Protein AF-A0A438WI56-F1 (afdb_monomer_lite)

Radius of gyration: 39.22 Å; chains: 1; bounding box: 89×26×92 Å

Foldseek 3Di:
DEDQDFFDKAKEKEWDKDKDKDKDKDKDKDKDWDKDWDDAFQDPDDDPVVRVVSVVVRVVRGDMDTDDIDIDIDIDMDIDMDIDIDTDMWMKGFRDQDPVRKTWIKTWDWDQDPNDIDIDIDIAIAHRVQQDPVRYHYSVRGD

pLDDT: mean 88.53, std 4.74, range [61.59, 94.56]

Secondary structure (DSSP, 8-state):
----STT-EEEEEEEEEEEEEEEEEEEEEEEEEEEE-PPP----SS-HHHHHHHHHHHHHT---EEEEEEEEEEEEEEEEEEEEEEEEEEEEEEEEE-TTS-EEEEEEEEEEETTEEEEEEEEEEE-TTSS-TTSEEEGGG--

InterPro domains:
  IPR000527 Flagellar L-ring protein [PF02107] (1-143)
  IPR000527 Flagellar L-ring protein [PR01008] (5-17)
  IPR000527 Flagellar L-ring protein [PR01008] (88-103)
  IPR000527 Flagellar L-ring protein [PR01008] (114-130)
  IPR000527 Flagellar L-ring protein [PR01008] (135-143)
  IPR000527 Flagellar L-ring protein [PTHR34933] (1-143)

Structure (mmCIF, N/CA/C/O backbone):
data_AF-A0A438WI56-F1
#
_entry.id   AF-A0A438WI56-F1
#
loop_
_atom_site.group_PDB
_atom_site.id
_atom_site.type_symbol
_atom_site.label_atom_id
_atom_site.label_alt_id
_atom_site.label_comp_id
_atom_site.label_asym_id
_atom_site.label_entity_id
_atom_site.label_seq_id
_atom_site.pdbx_PDB_ins_code
_atom_site.Cartn_x
_atom_site.Cartn_y
_atom_site.Cartn_z
_atom_site.occupancy
_atom_site.B_iso_or_equiv
_atom_site.auth_seq_id
_atom_site.auth_comp_id
_atom_site.auth_asym_id
_atom_site.auth_atom_id
_atom_site.pdbx_PDB_model_num
ATOM 1 N N . ARG A 1 1 ? -25.058 -0.688 25.309 1.00 61.59 1 ARG A N 1
ATOM 2 C CA . ARG A 1 1 ? -23.906 -0.913 26.220 1.00 61.59 1 ARG A CA 1
ATOM 3 C C . ARG A 1 1 ? -22.666 -1.002 25.345 1.00 61.59 1 ARG A C 1
ATOM 5 O O . ARG A 1 1 ? -22.736 -1.742 24.374 1.00 61.59 1 ARG A O 1
ATOM 12 N N . ARG A 1 2 ? -21.613 -0.220 25.622 1.00 76.38 2 ARG A N 1
ATOM 13 C CA . ARG A 1 2 ? -20.392 -0.240 24.800 1.00 76.38 2 ARG A CA 1
ATOM 14 C C . ARG A 1 2 ? -19.525 -1.460 25.133 1.00 76.38 2 ARG A C 1
ATOM 16 O O . ARG A 1 2 ? -19.530 -1.890 26.288 1.00 76.38 2 ARG A O 1
ATOM 23 N N . ALA A 1 3 ? -18.804 -1.970 24.142 1.00 73.56 3 ALA A N 1
ATOM 24 C CA . ALA A 1 3 ? -17.730 -2.944 24.302 1.00 73.56 3 ALA A CA 1
ATOM 25 C C . ALA A 1 3 ? -16.580 -2.316 25.107 1.00 73.56 3 ALA A C 1
ATOM 27 O O . ALA A 1 3 ? -16.036 -1.290 24.705 1.00 73.56 3 ALA A O 1
ATOM 28 N N . MET A 1 4 ? -16.250 -2.884 26.267 1.00 82.31 4 MET A N 1
ATOM 29 C CA . MET A 1 4 ? -15.219 -2.355 27.182 1.00 82.31 4 MET A CA 1
ATOM 30 C C . MET A 1 4 ? -14.409 -3.453 27.881 1.00 82.31 4 MET A C 1
ATOM 32 O O . MET A 1 4 ? -13.516 -3.150 28.673 1.00 82.31 4 MET A O 1
ATOM 36 N N . LYS A 1 5 ? -14.738 -4.729 27.656 1.00 85.75 5 LYS A N 1
ATOM 37 C CA . LYS A 1 5 ? -14.072 -5.867 28.290 1.00 85.75 5 LYS A CA 1
ATOM 38 C C . LYS A 1 5 ? -13.303 -6.690 27.260 1.00 85.75 5 LYS A C 1
ATOM 40 O O . LYS A 1 5 ? -13.703 -6.744 26.097 1.00 85.75 5 LYS A O 1
ATOM 45 N N . PRO A 1 6 ? -12.230 -7.383 27.679 1.00 87.38 6 PRO A N 1
ATOM 46 C CA . PRO A 1 6 ? -11.620 -8.414 26.853 1.00 87.38 6 PRO A CA 1
ATOM 47 C C . PRO A 1 6 ? -12.679 -9.391 26.325 1.00 87.38 6 PRO A C 1
ATOM 49 O O . PRO A 1 6 ? -13.575 -9.795 27.067 1.00 87.38 6 PRO A O 1
ATOM 52 N N . ASN A 1 7 ? -12.546 -9.767 25.055 1.00 89.38 7 ASN A N 1
ATOM 53 C CA . ASN A 1 7 ? -13.468 -10.579 24.256 1.00 89.38 7 ASN A CA 1
ATOM 54 C C . ASN A 1 7 ? -14.766 -9.902 23.789 1.00 89.38 7 ASN A C 1
ATOM 56 O O . ASN A 1 7 ? -15.522 -10.539 23.052 1.00 89.38 7 ASN A O 1
ATOM 60 N N . ASP A 1 8 ? -15.015 -8.633 24.125 1.00 90.56 8 ASP A N 1
ATOM 61 C CA . ASP A 1 8 ? -16.121 -7.900 23.507 1.00 90.56 8 ASP A CA 1
ATOM 62 C C . ASP A 1 8 ? -15.854 -7.686 22.004 1.00 90.56 8 ASP A C 1
ATOM 64 O O . ASP A 1 8 ? -14.717 -7.453 21.574 1.00 90.56 8 ASP A O 1
ATOM 68 N N . LEU A 1 9 ? -16.924 -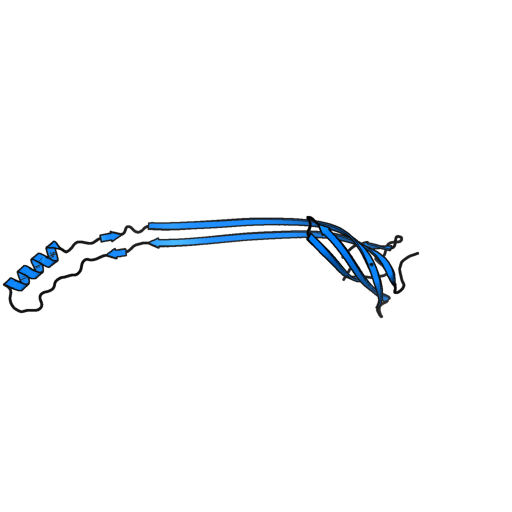7.765 21.207 1.00 90.50 9 LEU A N 1
ATOM 69 C CA . LEU A 1 9 ? -16.906 -7.541 19.761 1.00 90.50 9 LEU A CA 1
ATOM 70 C C . LEU A 1 9 ? -17.101 -6.060 19.430 1.00 90.50 9 LEU A C 1
ATOM 72 O O . LEU A 1 9 ? -17.969 -5.388 19.991 1.00 90.50 9 LEU A O 1
ATOM 76 N N . ILE A 1 10 ? -16.322 -5.585 18.466 1.00 92.44 10 ILE A N 1
ATOM 77 C CA . ILE A 1 10 ? -16.374 -4.235 17.910 1.00 92.44 10 ILE A CA 1
ATOM 78 C C . ILE A 1 10 ? -16.441 -4.355 16.391 1.00 92.44 10 ILE A C 1
ATOM 80 O O . ILE A 1 10 ? -15.780 -5.202 15.791 1.00 92.44 10 ILE A O 1
ATOM 84 N N . THR A 1 11 ? -17.228 -3.498 15.760 1.00 93.69 11 THR A N 1
ATOM 85 C CA . THR A 1 11 ? -17.297 -3.386 14.306 1.00 93.69 11 THR A CA 1
ATOM 86 C C . THR A 1 11 ? -16.355 -2.282 13.843 1.00 93.69 11 THR A C 1
ATOM 88 O O . THR A 1 11 ? -16.486 -1.131 14.249 1.00 93.69 11 THR A O 1
ATOM 91 N N . ILE A 1 12 ? -15.407 -2.620 12.979 1.00 92.81 12 ILE A N 1
ATOM 92 C CA . ILE A 1 12 ? -14.486 -1.665 12.371 1.00 92.81 12 ILE A CA 1
ATOM 93 C C . ILE A 1 12 ? -14.995 -1.324 10.976 1.00 92.81 12 ILE A C 1
ATOM 95 O O . ILE A 1 12 ? -15.217 -2.215 10.152 1.00 92.81 12 ILE A O 1
ATOM 99 N N . ILE A 1 13 ? -15.155 -0.029 10.725 1.00 92.75 13 ILE A N 1
ATOM 100 C CA . ILE A 1 13 ? -15.450 0.528 9.408 1.00 92.75 13 ILE A CA 1
ATOM 101 C C . ILE A 1 13 ? -14.131 1.043 8.840 1.00 92.75 13 ILE A C 1
ATOM 103 O O . ILE A 1 13 ? -13.565 2.018 9.338 1.00 92.75 13 ILE A O 1
ATOM 107 N N . VAL A 1 14 ? -13.622 0.349 7.831 1.00 89.44 14 VAL A N 1
ATOM 108 C CA . VAL A 1 14 ? -12.406 0.703 7.107 1.00 89.44 14 VAL A CA 1
ATOM 109 C C . VAL A 1 14 ? -12.799 1.545 5.907 1.00 89.44 14 VAL A C 1
ATOM 111 O O . VAL A 1 14 ? -13.538 1.072 5.049 1.00 89.44 14 VAL A O 1
ATOM 114 N N . SER A 1 15 ? -12.306 2.779 5.862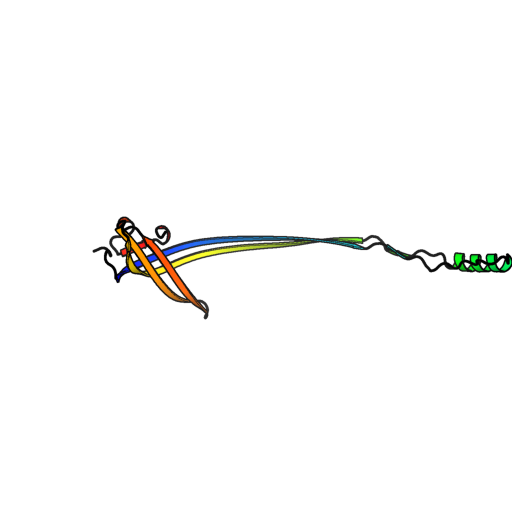 1.00 89.69 15 SER A N 1
ATOM 115 C CA . SER A 1 15 ? -12.437 3.677 4.715 1.00 89.69 15 SER A CA 1
ATOM 116 C C . SER A 1 15 ? -11.053 4.215 4.367 1.00 89.69 15 SER A C 1
ATOM 118 O O . SER A 1 15 ? -10.536 5.088 5.070 1.00 89.69 15 SER A O 1
ATOM 120 N N . GLU A 1 16 ? -10.438 3.680 3.320 1.00 84.69 16 GLU A N 1
ATOM 121 C CA . GLU A 1 16 ? -9.087 4.051 2.907 1.00 84.69 16 GLU A CA 1
ATOM 122 C C . GLU A 1 16 ? -9.068 4.455 1.437 1.00 84.69 16 GLU A C 1
ATOM 124 O O . GLU A 1 16 ? -9.719 3.837 0.599 1.00 84.69 16 GLU A O 1
ATOM 129 N N . LYS A 1 17 ? -8.336 5.529 1.137 1.00 85.62 17 LYS A N 1
ATOM 130 C CA . LYS A 1 17 ? -8.125 6.008 -0.227 1.00 85.62 17 LYS A CA 1
ATOM 131 C C . LYS A 1 17 ? -6.645 5.907 -0.538 1.00 85.62 17 LYS A C 1
ATOM 133 O O . LYS A 1 17 ? -5.849 6.661 0.023 1.00 85.62 17 LYS A O 1
ATOM 138 N N . ALA A 1 18 ? -6.284 4.991 -1.425 1.00 81.44 18 ALA A N 1
ATOM 139 C CA . ALA A 1 18 ? -4.915 4.814 -1.877 1.00 81.44 18 ALA A CA 1
ATOM 140 C C . ALA A 1 18 ? -4.775 5.367 -3.298 1.00 81.44 18 ALA A C 1
ATOM 142 O O . ALA A 1 18 ? -5.510 4.991 -4.208 1.00 81.44 18 ALA A O 1
ATOM 143 N N . SER A 1 19 ? -3.815 6.269 -3.501 1.00 83.50 19 SER A N 1
ATOM 144 C CA . SER A 1 19 ? -3.457 6.753 -4.834 1.00 83.50 19 SER A CA 1
ATOM 145 C C . SER A 1 19 ? -1.964 6.566 -5.065 1.00 83.50 19 SER A C 1
ATOM 147 O O . SER A 1 19 ? -1.138 6.939 -4.234 1.00 83.50 19 SER A O 1
ATOM 149 N N . ALA A 1 20 ? -1.615 5.964 -6.198 1.00 81.50 20 ALA A N 1
ATOM 150 C CA . ALA A 1 20 ? -0.244 5.746 -6.622 1.00 81.50 20 ALA A CA 1
ATOM 151 C C . ALA A 1 20 ? -0.049 6.305 -8.034 1.00 81.50 20 ALA A C 1
ATOM 153 O O . ALA A 1 20 ? -0.781 5.972 -8.970 1.00 81.50 20 ALA A O 1
ATOM 154 N N . ASN A 1 21 ? 0.954 7.169 -8.182 1.00 85.38 21 ASN A N 1
ATOM 155 C CA . ASN A 1 21 ? 1.334 7.765 -9.456 1.00 85.38 21 ASN A CA 1
ATOM 156 C C . ASN A 1 21 ? 2.709 7.224 -9.849 1.00 85.38 21 ASN A C 1
ATOM 158 O O . ASN A 1 21 ? 3.701 7.511 -9.183 1.00 85.38 21 ASN A O 1
ATOM 162 N N . TYR A 1 22 ? 2.768 6.463 -10.939 1.00 83.00 22 TYR A N 1
ATOM 163 C CA . TYR A 1 22 ? 4.012 5.952 -11.500 1.00 83.00 22 TYR A CA 1
ATOM 164 C C . TYR A 1 22 ? 4.276 6.635 -12.838 1.00 83.00 22 TYR A C 1
ATOM 166 O O . TYR A 1 22 ? 3.496 6.519 -13.783 1.00 83.00 22 TYR A O 1
ATOM 174 N N . SER A 1 23 ? 5.390 7.354 -12.932 1.00 88.12 23 SER A N 1
ATOM 175 C CA . SER A 1 23 ? 5.881 7.925 -14.185 1.00 88.12 23 SER A CA 1
ATOM 176 C C . SER A 1 23 ? 7.260 7.366 -14.486 1.00 88.12 23 SER A C 1
ATOM 178 O O . SER A 1 23 ? 8.161 7.463 -13.655 1.00 88.12 23 SER A O 1
ATOM 180 N N . SER A 1 24 ? 7.435 6.808 -15.679 1.00 86.12 24 SER A N 1
ATOM 181 C CA . SER A 1 24 ? 8.738 6.374 -16.172 1.00 86.12 24 SER A CA 1
ATOM 182 C C . SER A 1 24 ? 9.065 7.119 -17.457 1.00 86.12 24 SER A C 1
ATOM 184 O O . SER A 1 24 ? 8.236 7.187 -18.364 1.00 86.12 24 SER A O 1
ATOM 186 N N . SER A 1 25 ? 10.278 7.663 -17.525 1.00 89.00 25 SER A N 1
ATOM 187 C CA . SER A 1 25 ? 10.860 8.228 -18.738 1.00 89.00 25 SER A CA 1
ATOM 188 C C . SER A 1 25 ? 12.158 7.494 -19.028 1.00 89.00 25 SER A C 1
ATOM 190 O O . SER A 1 25 ? 12.991 7.324 -18.136 1.00 89.00 25 SER A O 1
ATOM 192 N N . LYS A 1 26 ? 12.320 7.046 -20.267 1.00 86.75 26 LYS A N 1
ATOM 193 C CA . LYS A 1 26 ? 13.522 6.392 -20.766 1.00 86.75 26 LYS A CA 1
ATOM 194 C C . LYS A 1 26 ? 13.982 7.106 -22.026 1.00 86.75 26 LYS A C 1
ATOM 196 O O . LYS A 1 26 ? 13.287 7.117 -23.041 1.00 86.75 26 LYS A O 1
ATOM 201 N N . ASP A 1 27 ? 15.183 7.659 -21.949 1.00 88.88 27 ASP A N 1
ATOM 202 C CA . ASP A 1 27 ? 15.854 8.275 -23.082 1.00 88.88 27 ASP A CA 1
ATOM 203 C C . ASP A 1 27 ? 16.916 7.313 -23.610 1.00 88.88 27 ASP A C 1
ATOM 205 O O . ASP A 1 27 ? 17.892 7.006 -22.926 1.00 88.88 27 ASP A O 1
ATOM 209 N N . TYR A 1 28 ? 16.735 6.852 -24.845 1.00 85.56 28 TYR A N 1
ATOM 210 C CA . TYR A 1 28 ? 17.716 6.043 -25.553 1.00 85.56 28 TYR A CA 1
ATOM 211 C C . TYR A 1 28 ? 18.336 6.874 -26.670 1.00 85.56 28 TYR A C 1
ATOM 213 O O . TYR A 1 28 ? 17.640 7.410 -27.538 1.00 85.56 28 TYR A O 1
ATOM 221 N N . LYS A 1 29 ? 19.663 6.985 -26.637 1.00 88.31 29 LYS A N 1
ATOM 222 C CA . LYS A 1 29 ? 20.450 7.677 -27.656 1.00 88.31 29 LYS A CA 1
ATOM 223 C C . LYS A 1 29 ? 21.391 6.671 -28.291 1.00 88.31 29 LYS A C 1
ATOM 225 O O . LYS A 1 29 ? 22.222 6.083 -27.602 1.00 88.31 29 LYS A O 1
ATOM 230 N N . SER A 1 30 ? 21.264 6.491 -29.598 1.00 83.75 30 SER A N 1
ATOM 231 C CA . SER A 1 30 ? 22.205 5.696 -30.380 1.00 83.75 30 SER A CA 1
ATOM 232 C C . SER A 1 30 ? 22.805 6.584 -31.457 1.00 83.75 30 SER A C 1
ATOM 234 O O . SER A 1 30 ? 22.088 7.167 -32.270 1.00 83.75 30 SER A O 1
ATOM 236 N N . ALA A 1 31 ? 24.129 6.692 -31.433 1.00 84.81 31 ALA A N 1
ATOM 237 C CA . ALA A 1 31 ? 24.910 7.329 -32.476 1.00 84.81 31 ALA A CA 1
ATOM 238 C C . ALA A 1 31 ? 25.626 6.224 -33.249 1.00 84.81 31 ALA A C 1
ATOM 240 O O . ALA A 1 31 ? 26.316 5.395 -32.653 1.00 84.81 31 ALA A O 1
ATOM 241 N N . SER A 1 32 ? 25.445 6.188 -34.568 1.00 82.44 32 SER A N 1
ATOM 242 C CA . SER A 1 32 ? 26.218 5.293 -35.426 1.00 82.44 32 SER A CA 1
ATOM 243 C C . SER A 1 32 ? 26.922 6.114 -36.496 1.00 82.44 32 SER A C 1
ATOM 245 O O . SER A 1 32 ? 26.266 6.778 -37.297 1.00 82.44 32 SER A O 1
ATOM 247 N N . GLY A 1 33 ? 28.249 6.051 -36.494 1.00 84.44 33 GLY A N 1
ATOM 248 C CA . GLY A 1 33 ? 29.132 6.713 -37.444 1.00 84.44 33 GLY A CA 1
ATOM 249 C C . GLY A 1 33 ? 30.507 6.053 -37.402 1.00 84.44 33 GLY A C 1
ATOM 250 O O . GLY A 1 33 ? 30.856 5.406 -36.414 1.00 84.44 33 GLY A O 1
ATOM 251 N N . GLY A 1 34 ? 31.256 6.161 -38.494 1.00 85.19 34 GLY A N 1
ATOM 252 C CA . GLY A 1 34 ? 32.597 5.597 -38.578 1.00 85.19 34 GLY A CA 1
ATOM 253 C C . GLY A 1 34 ? 33.146 5.618 -39.995 1.00 85.19 34 GLY A C 1
ATOM 254 O O . GLY A 1 34 ? 32.396 5.597 -40.975 1.00 85.19 34 GLY A O 1
ATOM 255 N N . ASN A 1 35 ? 34.468 5.643 -40.082 1.00 86.81 35 ASN A N 1
ATOM 256 C CA . ASN A 1 35 ? 35.200 5.521 -41.330 1.00 86.81 35 ASN A CA 1
ATOM 257 C C . ASN A 1 35 ? 35.781 4.112 -41.409 1.00 86.81 35 ASN A C 1
ATOM 259 O O . ASN A 1 35 ? 36.373 3.623 -40.448 1.00 86.81 35 ASN A O 1
ATOM 263 N N . SER A 1 36 ? 35.603 3.466 -42.556 1.00 86.62 36 SER A N 1
ATOM 264 C CA . SER A 1 36 ? 36.308 2.235 -42.892 1.00 86.62 36 SER A CA 1
ATOM 265 C C . SER A 1 36 ? 37.285 2.549 -44.014 1.00 86.62 36 SER A C 1
ATOM 267 O O . SER A 1 36 ? 36.888 3.036 -45.076 1.00 86.62 36 SER A O 1
ATOM 269 N N . THR A 1 37 ? 38.563 2.306 -43.740 1.00 86.44 37 THR A N 1
ATOM 270 C CA . THR A 1 37 ? 39.653 2.497 -44.692 1.00 86.44 37 THR A CA 1
ATOM 271 C C . THR A 1 37 ? 40.137 1.130 -45.186 1.00 86.44 37 THR A C 1
ATOM 273 O O . THR A 1 37 ? 40.277 0.214 -44.368 1.00 86.44 37 THR A O 1
ATOM 276 N N . PRO A 1 38 ? 40.409 0.964 -46.486 1.00 85.62 38 PRO A N 1
ATOM 277 C CA . PRO A 1 38 ? 40.977 -0.256 -47.032 1.00 85.62 38 PRO A CA 1
ATOM 278 C C . PRO A 1 38 ? 42.392 -0.495 -46.484 1.00 85.62 38 PRO A C 1
ATOM 280 O O . PRO A 1 38 ? 43.060 0.444 -46.034 1.00 85.62 38 PRO A O 1
ATOM 283 N N . PRO A 1 39 ? 42.865 -1.753 -46.498 1.00 87.38 39 PRO A N 1
ATOM 284 C CA . PRO A 1 39 ? 44.248 -2.061 -46.162 1.00 87.38 39 PRO A CA 1
ATOM 285 C C . PRO A 1 39 ? 45.193 -1.377 -47.156 1.00 87.38 39 PRO A C 1
ATOM 287 O O . PRO A 1 39 ? 44.934 -1.366 -48.358 1.00 87.38 39 PRO A O 1
ATOM 290 N N . ARG A 1 40 ? 46.297 -0.826 -46.645 1.00 89.75 40 ARG A N 1
ATOM 291 C CA . ARG A 1 40 ? 47.316 -0.151 -47.457 1.00 89.75 40 ARG A CA 1
ATOM 292 C C . ARG A 1 40 ? 48.454 -1.092 -47.822 1.00 89.75 40 ARG A C 1
ATOM 294 O O . ARG A 1 40 ? 48.844 -1.933 -47.010 1.00 89.75 40 ARG A O 1
ATOM 301 N N . LEU A 1 41 ? 49.004 -0.919 -49.020 1.00 89.62 41 LEU A N 1
ATOM 302 C CA . LEU A 1 41 ? 50.156 -1.670 -49.507 1.00 89.62 41 LEU A CA 1
ATOM 303 C C . LEU A 1 41 ? 51.390 -0.762 -49.530 1.00 89.62 41 LEU A C 1
ATOM 305 O O . LEU A 1 41 ? 51.482 0.164 -50.329 1.00 89.62 41 LEU A O 1
ATOM 309 N N . THR A 1 42 ? 52.374 -1.059 -48.682 1.00 90.88 42 THR A N 1
ATOM 310 C CA . THR A 1 42 ? 53.646 -0.323 -48.636 1.00 90.88 42 THR A CA 1
ATOM 311 C C . THR A 1 42 ? 54.795 -1.248 -49.016 1.00 90.88 42 THR A C 1
ATOM 313 O O . THR A 1 42 ? 54.916 -2.347 -48.477 1.00 90.88 42 THR A O 1
ATOM 316 N N . TYR A 1 43 ? 55.658 -0.804 -49.935 1.00 94.25 43 TYR A N 1
ATOM 317 C CA . TYR A 1 43 ? 56.901 -1.497 -50.272 1.00 94.25 43 TYR A CA 1
ATOM 318 C C . TYR A 1 43 ? 58.081 -0.890 -49.507 1.00 94.25 43 TYR A C 1
ATOM 320 O O . TYR A 1 43 ? 58.411 0.281 -49.683 1.00 94.25 43 TYR A O 1
ATOM 328 N N . ASN A 1 44 ? 58.731 -1.703 -48.673 1.00 94.44 44 ASN A N 1
ATOM 329 C CA . ASN A 1 44 ? 59.828 -1.284 -47.793 1.00 94.44 44 ASN A CA 1
ATOM 330 C C . ASN A 1 44 ? 61.229 -1.603 -48.359 1.00 94.44 44 ASN A C 1
ATOM 332 O O . ASN A 1 44 ? 62.217 -1.484 -47.639 1.00 94.44 44 ASN A O 1
ATOM 336 N N . GLY A 1 45 ? 61.331 -2.048 -49.617 1.00 92.50 45 GLY A N 1
ATOM 337 C CA . GLY A 1 45 ? 62.611 -2.325 -50.282 1.00 92.50 45 GLY A CA 1
ATOM 338 C C . GLY A 1 45 ? 63.186 -1.116 -51.033 1.00 92.50 45 GLY A C 1
ATOM 339 O O . GLY A 1 45 ? 62.547 -0.073 -51.142 1.00 92.50 45 GLY A O 1
ATOM 340 N N . LEU A 1 46 ? 64.401 -1.271 -51.571 1.00 92.81 46 LEU A N 1
ATOM 341 C CA . LEU A 1 46 ? 65.158 -0.194 -52.235 1.00 92.81 46 LEU A CA 1
ATOM 342 C C . LEU A 1 46 ? 64.952 -0.117 -53.762 1.00 92.81 46 LEU A C 1
ATOM 344 O O . LEU A 1 46 ? 65.416 0.827 -54.390 1.00 92.81 46 LEU A O 1
ATOM 348 N N . ASP A 1 47 ? 64.279 -1.100 -54.367 1.00 94.31 47 ASP A N 1
ATOM 349 C CA . ASP A 1 47 ? 64.015 -1.137 -55.812 1.00 94.31 47 ASP A CA 1
ATOM 350 C C . ASP A 1 47 ? 62.939 -0.105 -56.196 1.00 94.31 47 ASP A C 1
ATOM 352 O O . ASP A 1 47 ? 61.760 -0.245 -55.852 1.00 94.31 47 ASP A O 1
ATOM 356 N N . GLU A 1 48 ? 63.348 0.943 -56.915 1.00 92.69 48 GLU A N 1
ATOM 357 C CA . GLU A 1 48 ? 62.477 2.056 -57.304 1.00 92.69 48 GLU A CA 1
ATOM 358 C C . GLU A 1 48 ? 61.312 1.629 -58.200 1.00 92.69 48 GLU A C 1
ATOM 360 O O . GLU A 1 48 ? 60.219 2.183 -58.078 1.00 92.69 48 GLU A O 1
ATOM 365 N N . ARG A 1 49 ? 61.496 0.618 -59.060 1.00 93.12 49 ARG A N 1
ATOM 366 C CA . ARG A 1 49 ? 60.429 0.161 -59.966 1.00 93.12 49 ARG A CA 1
ATOM 367 C C . ARG A 1 49 ? 59.329 -0.543 -59.179 1.00 93.12 49 ARG A C 1
ATOM 369 O O . ARG A 1 49 ? 58.151 -0.264 -59.383 1.00 93.12 49 ARG A O 1
ATOM 376 N N . LYS A 1 50 ? 59.713 -1.385 -58.215 1.00 92.25 50 LYS A N 1
ATOM 377 C CA . LYS A 1 50 ? 58.772 -2.077 -57.316 1.00 92.25 50 LYS A CA 1
ATOM 378 C C . LYS A 1 50 ? 58.072 -1.118 -56.363 1.00 92.25 50 LYS A C 1
ATOM 380 O O . LYS A 1 50 ? 56.902 -1.312 -56.045 1.00 92.25 50 LYS A O 1
ATOM 385 N N . LYS A 1 51 ? 58.766 -0.062 -55.933 1.00 93.69 51 LYS A N 1
ATOM 386 C CA . LYS A 1 51 ? 58.167 1.014 -55.139 1.00 93.69 51 LYS A CA 1
ATOM 387 C C . LYS A 1 51 ? 57.062 1.734 -55.917 1.00 93.69 51 LYS A C 1
ATOM 389 O O . LYS A 1 51 ? 55.980 1.921 -55.371 1.00 93.69 51 LYS A O 1
ATOM 394 N N . GLN A 1 52 ? 57.315 2.091 -57.177 1.00 93.44 52 GLN A N 1
ATOM 395 C CA . GLN A 1 52 ? 56.327 2.748 -58.042 1.00 93.44 52 GLN A CA 1
ATOM 396 C C . GLN A 1 52 ? 55.122 1.843 -58.329 1.00 93.44 52 GLN A C 1
ATOM 398 O O . GLN A 1 52 ? 53.985 2.303 -58.288 1.00 93.44 52 GLN A O 1
ATOM 403 N N . GLU A 1 53 ? 55.353 0.549 -58.557 1.00 92.44 53 GLU A N 1
ATOM 404 C CA . GLU A 1 53 ? 54.279 -0.426 -58.765 1.00 92.44 53 GLU A CA 1
ATOM 405 C C . GLU A 1 53 ? 53.418 -0.614 -57.505 1.00 92.44 53 GLU A C 1
ATOM 407 O O . GLU A 1 53 ? 52.191 -0.586 -57.584 1.00 92.44 53 GLU A O 1
ATOM 412 N N . ALA A 1 54 ? 54.037 -0.719 -56.325 1.00 92.19 54 ALA A N 1
ATOM 413 C CA . ALA A 1 54 ? 53.309 -0.812 -55.061 1.00 92.19 54 ALA A CA 1
ATOM 414 C C . ALA A 1 54 ? 52.475 0.446 -54.771 1.00 92.19 54 ALA A C 1
ATOM 416 O O . ALA A 1 54 ? 51.336 0.326 -54.330 1.00 92.19 54 ALA A O 1
ATOM 417 N N . GLN A 1 55 ? 53.010 1.636 -55.067 1.00 92.94 55 GLN A N 1
ATOM 418 C CA . GLN A 1 55 ? 52.276 2.901 -54.945 1.00 92.94 55 GLN A CA 1
ATOM 419 C C . GLN A 1 55 ? 51.096 2.972 -55.917 1.00 92.94 55 GLN A C 1
ATOM 421 O O . GLN A 1 55 ? 49.992 3.305 -55.505 1.00 92.94 55 GLN A O 1
ATOM 426 N N . TYR A 1 56 ? 51.294 2.579 -57.178 1.00 92.69 56 TYR A N 1
ATOM 427 C CA . TYR A 1 56 ? 50.217 2.526 -58.167 1.00 92.69 56 TYR A CA 1
ATOM 428 C C . TYR A 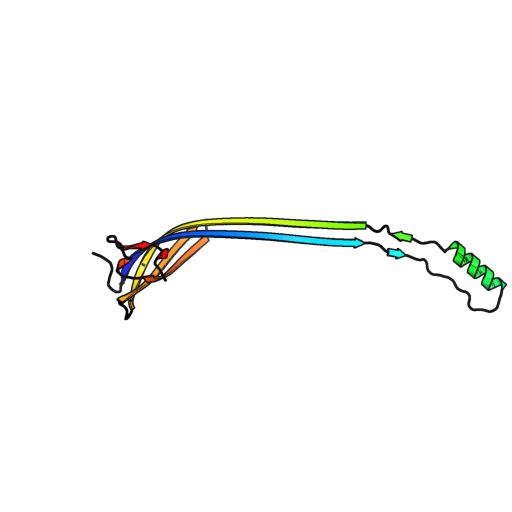1 56 ? 49.061 1.613 -57.719 1.00 92.69 56 TYR A C 1
ATOM 430 O O . TYR A 1 56 ? 47.887 1.939 -57.907 1.00 92.69 56 TYR A O 1
ATOM 438 N N . LEU A 1 57 ? 49.386 0.475 -57.098 1.00 92.06 57 LEU A N 1
ATOM 439 C CA . LEU A 1 57 ? 48.398 -0.450 -56.548 1.00 92.06 57 LEU A CA 1
ATOM 440 C C . LEU A 1 57 ? 47.733 0.077 -55.262 1.00 92.06 57 LEU A C 1
ATOM 442 O O . LEU A 1 57 ? 46.531 -0.128 -55.103 1.00 92.06 57 LEU A O 1
ATOM 446 N N . ASP A 1 58 ? 48.464 0.752 -54.366 1.00 92.38 58 ASP A N 1
ATOM 447 C CA . ASP A 1 58 ? 47.897 1.406 -53.168 1.00 92.38 58 ASP A CA 1
ATOM 448 C C . ASP A 1 58 ? 46.918 2.517 -53.570 1.00 92.38 58 ASP A C 1
ATOM 450 O O . ASP A 1 58 ? 45.771 2.519 -53.129 1.00 92.38 58 ASP A O 1
ATOM 454 N N . ASP A 1 59 ? 47.322 3.392 -54.493 1.00 89.81 59 ASP A N 1
ATOM 455 C CA . ASP A 1 59 ? 46.524 4.531 -54.954 1.00 89.81 59 ASP A CA 1
ATOM 456 C C . ASP A 1 59 ? 45.234 4.088 -55.651 1.00 89.81 59 ASP A C 1
ATOM 458 O O . ASP A 1 59 ? 44.167 4.659 -55.421 1.00 89.81 59 ASP A O 1
ATOM 462 N N . LYS A 1 60 ? 45.291 3.016 -56.453 1.00 88.88 60 LYS A N 1
ATOM 463 C CA . LYS A 1 60 ? 44.099 2.444 -57.097 1.00 88.88 60 LYS A CA 1
ATOM 464 C C . LYS A 1 60 ? 43.103 1.863 -56.085 1.00 88.88 60 LYS A C 1
ATOM 466 O O . LYS A 1 60 ? 41.909 1.796 -56.375 1.00 88.88 60 LYS A O 1
ATOM 471 N N . ASN A 1 61 ? 43.585 1.459 -54.911 1.00 86.56 61 ASN A N 1
ATOM 472 C CA . ASN A 1 61 ? 42.780 0.909 -53.824 1.00 86.56 61 ASN A CA 1
ATOM 473 C C . ASN A 1 61 ? 42.480 1.935 -52.716 1.00 86.56 61 ASN A C 1
ATOM 475 O O . ASN A 1 61 ? 41.813 1.585 -51.746 1.00 86.56 61 ASN A O 1
ATOM 479 N N . ASN A 1 62 ? 42.918 3.191 -52.848 1.00 86.56 62 ASN A N 1
ATOM 480 C CA . ASN A 1 62 ? 42.749 4.242 -51.845 1.00 86.56 62 ASN A CA 1
ATOM 481 C C . ASN A 1 62 ? 41.352 4.884 -51.919 1.00 86.56 62 ASN A C 1
ATOM 483 O O . ASN A 1 62 ? 41.177 6.044 -52.295 1.00 86.56 62 ASN A O 1
ATOM 487 N N . TYR A 1 63 ? 40.332 4.104 -51.575 1.00 86.88 63 TYR A N 1
ATOM 488 C CA . TYR A 1 63 ? 38.965 4.586 -51.385 1.00 86.88 63 TYR A CA 1
ATOM 489 C C . TYR A 1 63 ? 38.646 4.711 -49.893 1.00 86.88 63 TYR A C 1
ATOM 491 O O . TYR A 1 63 ? 39.267 4.067 -49.063 1.00 86.88 63 TYR A O 1
ATOM 499 N N . ASN A 1 64 ? 37.654 5.519 -49.521 1.00 89.06 64 ASN A N 1
ATOM 500 C CA . ASN A 1 64 ? 37.184 5.612 -48.138 1.00 89.06 64 ASN A CA 1
ATOM 501 C C . ASN A 1 64 ? 35.678 5.382 -48.094 1.00 89.06 64 ASN A C 1
ATOM 503 O O . ASN A 1 64 ? 34.926 6.066 -48.789 1.00 89.06 64 ASN A O 1
ATOM 507 N N . PHE A 1 65 ? 35.232 4.452 -47.249 1.00 87.00 65 PHE A N 1
ATOM 508 C CA . PHE A 1 65 ? 33.813 4.295 -46.961 1.00 87.00 65 PHE A CA 1
ATOM 509 C C . PHE A 1 65 ? 33.468 5.090 -45.710 1.00 87.00 65 PHE A C 1
ATOM 511 O O . PHE A 1 65 ? 33.873 4.756 -44.593 1.00 87.00 65 PHE A O 1
ATOM 518 N N . THR A 1 66 ? 32.693 6.150 -45.903 1.00 87.75 66 THR A N 1
ATOM 519 C CA . THR A 1 66 ? 32.180 6.965 -44.805 1.00 87.75 66 THR A CA 1
ATOM 520 C C . THR A 1 66 ? 30.756 6.527 -44.505 1.00 87.75 66 THR A C 1
ATOM 522 O O . THR A 1 66 ? 29.852 6.731 -45.317 1.00 87.75 66 THR A O 1
ATOM 525 N N . LYS A 1 67 ? 30.530 5.930 -43.331 1.00 84.50 67 LYS A N 1
ATOM 526 C CA . LYS A 1 67 ? 29.167 5.706 -42.852 1.00 84.50 67 LYS A CA 1
ATOM 527 C C . LYS A 1 67 ? 28.617 7.044 -42.368 1.00 84.50 67 LYS A C 1
ATOM 529 O O . LYS A 1 67 ? 29.161 7.623 -41.429 1.00 84.50 67 LYS A O 1
ATOM 534 N N . SER A 1 68 ? 27.544 7.517 -43.002 1.00 82.25 68 SER A N 1
ATOM 535 C CA . SER A 1 68 ? 26.856 8.738 -42.574 1.00 82.25 68 SER A CA 1
ATOM 536 C C . SER A 1 68 ? 26.489 8.655 -41.092 1.00 82.25 68 SER A C 1
ATOM 538 O O . SER A 1 68 ? 25.988 7.626 -40.626 1.00 82.25 68 SER A O 1
ATOM 540 N N . SER A 1 69 ? 26.765 9.734 -40.359 1.00 84.25 69 SER A N 1
ATOM 541 C CA . SER A 1 69 ? 26.449 9.821 -38.939 1.00 84.25 69 SER A CA 1
ATOM 542 C C . SER A 1 69 ? 24.947 9.999 -38.771 1.00 84.25 69 SER A C 1
ATOM 544 O O . SER A 1 69 ? 24.396 11.053 -39.086 1.00 84.25 69 SER A O 1
ATOM 546 N N . ASN A 1 70 ? 24.289 8.955 -38.275 1.00 82.44 70 ASN A N 1
ATOM 547 C CA . ASN A 1 70 ? 22.868 8.984 -37.964 1.00 82.44 70 ASN A CA 1
ATOM 548 C C . ASN A 1 70 ? 22.701 8.946 -36.447 1.00 82.44 70 ASN A C 1
ATOM 550 O O . ASN A 1 70 ? 23.118 7.988 -35.788 1.00 82.44 70 ASN A O 1
ATOM 554 N N . ASN A 1 71 ? 22.078 9.994 -35.913 1.00 84.94 71 ASN A N 1
ATOM 555 C CA . ASN A 1 71 ? 21.694 10.075 -34.512 1.00 84.94 71 ASN A CA 1
ATOM 556 C C . ASN A 1 71 ? 20.215 9.727 -34.394 1.00 84.94 71 ASN A C 1
ATOM 558 O O . ASN A 1 71 ? 19.356 10.475 -34.860 1.00 84.94 71 ASN A O 1
ATOM 562 N N . THR A 1 72 ? 19.917 8.598 -33.759 1.00 83.19 72 THR A N 1
ATOM 563 C CA . THR A 1 72 ? 18.543 8.216 -33.434 1.00 83.19 72 THR A CA 1
ATOM 564 C C . THR A 1 72 ? 18.301 8.470 -31.957 1.00 83.19 72 THR A C 1
ATOM 566 O O . THR A 1 72 ? 18.953 7.871 -31.097 1.00 83.19 72 THR A O 1
ATOM 569 N N . ASN A 1 73 ? 17.348 9.355 -31.675 1.00 83.94 73 ASN A N 1
ATOM 570 C CA . ASN A 1 73 ? 16.901 9.657 -30.325 1.00 83.94 73 ASN A CA 1
ATOM 571 C C . ASN A 1 73 ? 15.503 9.071 -30.143 1.00 83.94 73 ASN A C 1
ATOM 573 O O . ASN A 1 73 ? 14.571 9.478 -30.834 1.00 83.94 73 ASN A O 1
ATOM 577 N N . PHE A 1 74 ? 15.359 8.138 -29.208 1.00 83.69 74 PHE A N 1
ATOM 578 C CA . PHE A 1 74 ? 14.068 7.580 -28.830 1.00 83.69 74 PHE A CA 1
ATOM 579 C C . PHE A 1 74 ? 13.751 7.980 -27.392 1.00 83.69 74 PHE A C 1
ATOM 581 O O . PHE A 1 74 ? 14.499 7.663 -26.466 1.00 83.69 74 PHE A O 1
ATOM 588 N N . LYS A 1 75 ? 12.636 8.691 -27.223 1.00 85.12 75 LYS A N 1
ATOM 589 C CA . LYS A 1 75 ? 12.077 9.028 -25.915 1.00 85.12 75 LYS A CA 1
ATOM 590 C C . LYS A 1 75 ? 10.845 8.169 -25.700 1.00 85.12 75 LYS A C 1
ATOM 592 O O . LYS A 1 75 ? 9.812 8.398 -26.325 1.00 85.12 75 LYS A O 1
ATOM 597 N N . GLY A 1 76 ? 10.985 7.157 -24.857 1.00 82.19 76 GLY A N 1
ATOM 598 C CA . GLY A 1 76 ? 9.899 6.267 -24.476 1.00 82.19 76 GLY A CA 1
ATOM 599 C C . GLY A 1 76 ? 9.516 6.535 -23.034 1.00 82.19 76 GLY A C 1
ATOM 600 O O . GLY A 1 76 ? 10.372 6.550 -22.155 1.00 82.19 76 GLY A O 1
ATOM 601 N N . GLY A 1 77 ? 8.236 6.731 -22.764 1.00 86.56 77 GLY A N 1
ATOM 602 C CA . GLY A 1 77 ? 7.753 6.923 -21.406 1.00 86.56 77 GLY A CA 1
ATOM 603 C C . GLY A 1 77 ? 6.343 6.394 -21.239 1.00 86.56 77 GLY A C 1
ATOM 604 O O . GLY A 1 77 ? 5.624 6.183 -22.214 1.00 86.56 77 GLY A O 1
ATOM 605 N N . GLY A 1 78 ? 5.965 6.168 -19.987 1.00 84.19 78 GLY A N 1
ATOM 606 C CA . GLY A 1 78 ? 4.633 5.723 -19.609 1.00 84.19 78 GLY A CA 1
ATOM 607 C C . GLY A 1 78 ? 4.234 6.349 -18.283 1.00 84.19 78 GLY A C 1
ATOM 608 O O . GLY A 1 78 ? 5.042 6.423 -17.354 1.00 84.19 78 GLY A O 1
ATOM 609 N N . SER A 1 79 ? 2.987 6.805 -18.206 1.00 85.38 79 SER A N 1
ATOM 610 C CA . SER A 1 79 ? 2.364 7.210 -16.951 1.00 85.38 79 SER A CA 1
ATOM 611 C C . SER A 1 79 ? 1.270 6.211 -16.608 1.00 85.38 79 SER A C 1
ATOM 613 O O . SER A 1 79 ? 0.450 5.867 -17.456 1.00 85.38 79 SER A O 1
ATOM 615 N N . GLN A 1 80 ? 1.289 5.734 -15.370 1.00 85.06 80 GLN A N 1
ATOM 616 C CA . GLN A 1 80 ? 0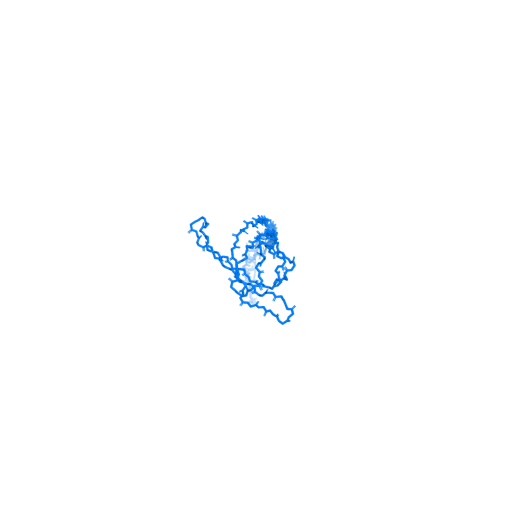.268 4.880 -14.789 1.00 85.06 80 GLN A CA 1
ATOM 617 C C . GLN A 1 80 ? -0.240 5.559 -13.520 1.00 85.06 80 GLN A C 1
ATOM 619 O O . GLN A 1 80 ? 0.546 5.931 -12.645 1.00 85.06 80 GLN A O 1
ATOM 624 N N . LYS A 1 81 ? -1.557 5.738 -13.429 1.00 85.75 81 LYS A N 1
ATOM 625 C CA . LYS A 1 81 ? -2.231 6.228 -12.225 1.00 85.75 81 LYS A CA 1
ATOM 626 C C . LYS A 1 81 ? -3.128 5.119 -11.705 1.00 85.75 81 LYS A C 1
ATOM 628 O O . LYS A 1 81 ? -4.000 4.656 -12.434 1.00 85.75 81 LYS A O 1
ATOM 633 N N . LYS A 1 82 ? -2.913 4.709 -10.458 1.00 82.00 82 LYS A N 1
ATOM 634 C CA . LYS A 1 82 ? -3.754 3.740 -9.754 1.00 82.00 82 LYS A CA 1
ATOM 635 C C . LYS A 1 82 ? -4.442 4.467 -8.606 1.00 82.00 82 LYS A C 1
ATOM 637 O O . LYS A 1 82 ? -3.761 5.057 -7.771 1.00 82.00 82 LYS A O 1
ATOM 642 N N . SER A 1 83 ? -5.769 4.466 -8.598 1.00 86.00 83 SER A N 1
ATOM 643 C CA . SER A 1 83 ? -6.579 5.003 -7.504 1.00 86.00 83 SER A CA 1
ATOM 644 C C . SER A 1 83 ? -7.501 3.892 -7.031 1.00 86.00 83 SER A C 1
ATOM 646 O O . SER A 1 83 ? -8.220 3.320 -7.847 1.00 86.00 83 SER A O 1
ATOM 648 N N . GLU A 1 84 ? -7.451 3.579 -5.744 1.00 80.19 84 GLU A N 1
ATOM 649 C CA . GLU A 1 84 ? -8.259 2.544 -5.105 1.00 80.19 84 GLU A CA 1
ATOM 650 C C . GLU A 1 84 ? -8.969 3.153 -3.898 1.00 80.19 84 GLU A C 1
ATOM 652 O O . GLU A 1 84 ? -8.329 3.692 -2.992 1.00 80.19 84 GLU A O 1
ATOM 657 N N . ASP A 1 85 ? -10.296 3.063 -3.908 1.00 84.88 85 ASP A N 1
ATOM 658 C CA . ASP A 1 85 ? -11.142 3.375 -2.763 1.00 84.88 85 ASP A CA 1
ATOM 659 C C . ASP A 1 85 ? -11.538 2.048 -2.105 1.00 84.88 85 ASP A C 1
ATOM 661 O O . ASP A 1 85 ? -12.147 1.181 -2.734 1.00 84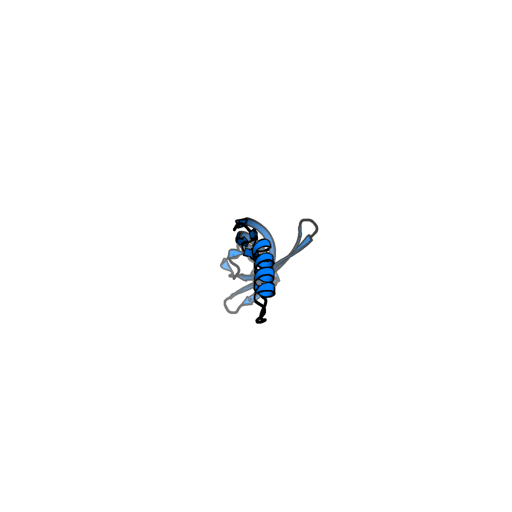.88 85 ASP A O 1
ATOM 665 N N . LEU A 1 86 ? -11.159 1.877 -0.841 1.00 83.94 86 LEU A N 1
ATOM 666 C CA . LEU A 1 86 ? -11.394 0.669 -0.062 1.00 83.94 86 LEU A CA 1
ATOM 667 C C . LEU A 1 86 ? -12.403 0.968 1.047 1.00 83.94 86 LEU A C 1
ATOM 669 O O . LEU A 1 86 ? -12.081 1.669 2.009 1.00 83.94 86 LEU A O 1
ATOM 673 N N . GLU A 1 87 ? -13.606 0.404 0.935 1.00 87.94 87 GLU A N 1
ATOM 674 C CA . GLU A 1 87 ? -14.639 0.486 1.971 1.00 87.94 87 GLU A CA 1
ATOM 675 C C . GLU A 1 87 ? -15.026 -0.915 2.453 1.00 87.94 87 GLU A C 1
ATOM 677 O O . GLU A 1 87 ? -15.622 -1.712 1.728 1.00 87.94 87 GLU A O 1
ATOM 682 N N . ILE A 1 88 ? -14.635 -1.252 3.684 1.00 87.88 88 ILE A N 1
ATOM 683 C CA . ILE A 1 88 ? -14.820 -2.593 4.246 1.00 87.88 88 ILE A CA 1
ATOM 684 C C . ILE A 1 88 ? -15.326 -2.498 5.678 1.00 87.88 88 ILE A C 1
ATOM 686 O O . ILE A 1 88 ? -14.778 -1.785 6.510 1.00 87.88 88 ILE A O 1
ATOM 690 N N . VAL A 1 89 ? -16.319 -3.325 6.000 1.00 90.75 89 VAL A N 1
ATOM 691 C CA . VAL A 1 89 ? -16.768 -3.547 7.378 1.00 90.75 89 VAL A CA 1
ATOM 692 C C . VAL A 1 89 ? -16.304 -4.922 7.854 1.00 90.75 89 VAL A C 1
ATOM 694 O O . VAL A 1 89 ? -16.577 -5.941 7.201 1.00 90.75 89 VAL A O 1
ATOM 697 N N . LEU A 1 90 ? -15.607 -4.964 8.991 1.00 92.31 90 LEU A N 1
ATOM 698 C CA . LEU A 1 90 ? -15.141 -6.202 9.622 1.00 92.31 90 LEU A CA 1
ATOM 699 C C . LEU A 1 90 ? -15.308 -6.170 11.140 1.00 92.31 90 LEU A C 1
ATOM 701 O O . L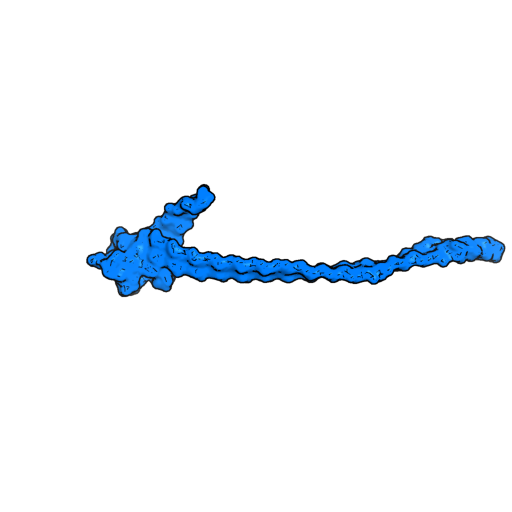EU A 1 90 ? -15.291 -5.114 11.763 1.00 92.31 90 LEU A O 1
ATOM 705 N N . SER A 1 91 ? -15.463 -7.344 11.744 1.00 92.50 91 SER A N 1
ATOM 706 C CA . SER A 1 91 ? -15.562 -7.484 13.195 1.00 92.50 91 SER A CA 1
ATOM 707 C C . SER A 1 91 ? -14.188 -7.743 13.808 1.00 92.50 91 SER A C 1
ATOM 709 O O . SER A 1 91 ? -13.410 -8.551 13.303 1.00 92.50 91 SER A O 1
ATOM 711 N N . ALA A 1 92 ? -13.911 -7.085 14.926 1.00 93.75 92 ALA A N 1
ATOM 712 C CA . ALA A 1 92 ? -12.718 -7.262 15.737 1.00 93.75 92 ALA A CA 1
ATOM 713 C C . ALA A 1 92 ? -13.095 -7.548 17.191 1.00 93.75 92 ALA A C 1
ATOM 715 O O . ALA A 1 92 ? -14.220 -7.294 17.624 1.00 93.75 92 ALA A O 1
ATOM 716 N N . ARG A 1 93 ? -12.147 -8.087 17.952 1.00 94.31 93 ARG A N 1
ATOM 717 C CA . ARG A 1 93 ? -12.293 -8.354 19.384 1.00 94.31 93 ARG A CA 1
ATOM 718 C C . ARG A 1 93 ? -11.276 -7.557 20.178 1.00 94.31 93 ARG A C 1
ATOM 720 O O . ARG A 1 93 ? -10.137 -7.398 19.738 1.00 94.31 93 ARG A O 1
ATOM 727 N N . ILE A 1 94 ? -11.673 -7.116 21.371 1.00 93.69 94 ILE A N 1
ATOM 728 C CA . ILE A 1 94 ? -10.729 -6.594 22.361 1.00 93.69 94 ILE A CA 1
ATOM 729 C C . ILE A 1 94 ? -9.920 -7.766 22.910 1.00 93.69 94 ILE A C 1
ATOM 731 O O . ILE A 1 94 ? -10.465 -8.654 23.559 1.00 93.69 94 ILE A O 1
ATOM 735 N N . ILE A 1 95 ? -8.616 -7.765 22.669 1.00 94.25 95 ILE A N 1
ATOM 736 C CA . ILE A 1 95 ? -7.715 -8.815 23.152 1.00 94.25 95 ILE A CA 1
ATOM 737 C C . ILE A 1 95 ? -7.275 -8.519 24.584 1.00 94.25 95 ILE A C 1
ATOM 739 O O . ILE A 1 95 ? -7.249 -9.411 25.427 1.00 94.25 95 ILE A O 1
ATOM 743 N N . LYS A 1 96 ? -6.939 -7.258 24.872 1.00 92.00 96 LYS A N 1
ATOM 744 C CA . LYS A 1 96 ? -6.525 -6.822 26.209 1.00 92.00 96 LYS A CA 1
ATOM 745 C C . LYS A 1 96 ? -6.772 -5.337 26.428 1.00 92.00 96 LYS A C 1
ATOM 747 O O . LYS A 1 96 ? -6.822 -4.555 25.478 1.00 92.00 96 LYS A O 1
ATOM 752 N N . VAL A 1 97 ? -6.875 -4.971 27.700 1.00 93.06 97 VAL A N 1
ATOM 753 C CA . VAL A 1 97 ? -6.854 -3.583 28.166 1.00 93.06 97 VAL A CA 1
ATOM 754 C C . VAL A 1 97 ? -5.414 -3.248 28.552 1.00 93.06 97 VAL A C 1
ATOM 756 O O . VAL A 1 97 ? -4.763 -4.027 29.245 1.00 93.06 97 VAL A O 1
ATOM 759 N N . LEU A 1 98 ? -4.900 -2.138 28.039 1.00 92.69 98 LEU A N 1
ATOM 760 C CA . LEU A 1 98 ? -3.570 -1.617 28.336 1.00 92.69 98 LEU A CA 1
ATOM 761 C C . LEU A 1 98 ? -3.591 -0.826 29.651 1.00 92.69 98 LEU A C 1
ATOM 763 O O . LEU A 1 98 ? -4.646 -0.396 30.110 1.00 92.69 98 LEU A O 1
ATOM 767 N N . GLU A 1 99 ? -2.417 -0.592 30.235 1.00 92.00 99 GLU A N 1
ATOM 768 C CA . GLU A 1 99 ? -2.267 0.105 31.525 1.00 92.00 99 GLU A CA 1
ATOM 769 C C . GLU A 1 99 ? -2.846 1.528 31.519 1.00 92.00 99 GLU A C 1
ATOM 771 O O . GLU A 1 99 ? -3.360 2.004 32.525 1.00 92.00 99 GLU A O 1
ATOM 776 N N . ASN A 1 100 ? -2.833 2.189 30.360 1.00 91.12 100 ASN A N 1
ATOM 777 C CA . ASN A 1 100 ? -3.429 3.510 30.157 1.00 91.12 100 ASN A CA 1
ATOM 778 C C . ASN A 1 100 ? -4.957 3.484 29.938 1.00 91.12 100 ASN A C 1
ATOM 780 O O . ASN A 1 100 ? -5.548 4.526 29.665 1.00 91.12 100 ASN A O 1
ATOM 784 N N . GLY A 1 101 ? -5.598 2.313 30.012 1.00 89.94 101 GLY A N 1
ATOM 785 C CA . GLY A 1 101 ? -7.036 2.139 29.796 1.00 89.94 101 GLY A CA 1
ATOM 786 C C . GLY A 1 101 ? -7.464 2.038 28.328 1.00 89.94 101 GLY A C 1
ATOM 787 O O . GLY A 1 101 ? -8.657 1.891 28.060 1.00 89.94 101 GLY A O 1
ATOM 788 N N . ASN A 1 102 ? -6.524 2.079 27.378 1.00 93.81 102 ASN A N 1
ATOM 789 C CA . ASN A 1 102 ? -6.812 1.823 25.967 1.00 93.81 102 ASN A CA 1
ATOM 790 C C . ASN A 1 102 ? -6.980 0.324 25.703 1.00 93.81 102 ASN A C 1
ATOM 792 O O . ASN A 1 102 ? -6.537 -0.523 26.478 1.00 93.81 102 ASN A O 1
ATOM 796 N N . TYR A 1 103 ? -7.589 -0.019 24.576 1.00 94.31 103 TYR A N 1
ATOM 797 C CA . TYR A 1 103 ? -7.842 -1.403 24.198 1.00 94.31 103 TYR A CA 1
ATOM 798 C C . TYR A 1 103 ? -6.980 -1.791 23.011 1.00 94.31 103 TYR A C 1
ATOM 800 O O . TYR A 1 103 ? -6.937 -1.080 22.012 1.00 94.31 103 TYR A O 1
ATOM 808 N N . PHE A 1 104 ? -6.317 -2.940 23.102 1.00 94.31 104 PHE A N 1
ATOM 809 C CA . PHE A 1 104 ? -5.706 -3.563 21.936 1.00 94.31 104 PHE A CA 1
ATOM 810 C C . PHE A 1 104 ? -6.740 -4.467 21.272 1.00 94.31 104 PHE A C 1
ATOM 812 O O . PHE A 1 104 ? -7.281 -5.371 21.921 1.00 94.31 104 PHE A O 1
ATOM 819 N N . ILE A 1 105 ? -7.012 -4.221 19.994 1.00 94.56 105 ILE A N 1
ATOM 820 C CA . ILE A 1 105 ? -8.007 -4.963 19.224 1.00 94.56 105 ILE A CA 1
ATOM 821 C C . ILE A 1 105 ? -7.361 -5.735 18.083 1.00 94.56 105 ILE A C 1
ATOM 823 O O . ILE A 1 105 ? -6.337 -5.332 17.531 1.00 94.56 105 ILE A O 1
ATOM 827 N N . TYR A 1 106 ? -7.997 -6.840 17.717 1.00 94.56 106 TYR A N 1
ATOM 828 C CA . TYR A 1 106 ? -7.613 -7.645 16.569 1.00 94.56 106 TYR A CA 1
ATOM 829 C C . TYR A 1 106 ? -8.855 -8.187 15.867 1.00 94.56 106 TYR A C 1
ATOM 831 O O . TYR A 1 106 ? -9.773 -8.695 16.516 1.00 94.56 106 TYR A O 1
ATOM 839 N N . GLY A 1 107 ? -8.879 -8.098 14.544 1.00 92.94 107 GLY A N 1
ATOM 840 C CA . GLY A 1 107 ? -9.914 -8.675 13.699 1.00 92.94 107 GLY A CA 1
ATOM 841 C C . GLY A 1 107 ? -9.338 -9.141 12.372 1.00 92.94 107 GLY A C 1
ATOM 842 O O . GLY A 1 107 ? -8.381 -8.566 11.853 1.00 92.94 107 GLY A O 1
ATOM 843 N N . ASN A 1 108 ? -9.930 -10.186 11.810 1.00 92.56 108 ASN A N 1
ATOM 844 C CA . ASN A 1 108 ? -9.614 -10.658 10.474 1.00 92.56 108 ASN A CA 1
ATOM 845 C C . ASN A 1 108 ? -10.898 -10.974 9.707 1.00 92.56 108 ASN A C 1
ATOM 847 O O . ASN A 1 108 ? -11.886 -11.431 10.280 1.00 92.56 108 ASN A O 1
ATOM 851 N N . LYS A 1 109 ? -10.873 -10.732 8.399 1.00 90.56 109 LYS A N 1
ATOM 852 C CA . LYS A 1 109 ? -11.960 -11.070 7.484 1.00 90.56 109 LYS A CA 1
ATOM 853 C C . LYS A 1 109 ? -11.371 -11.709 6.243 1.00 90.56 109 LYS A C 1
ATOM 855 O O . LYS A 1 109 ? -10.463 -11.160 5.629 1.00 90.56 109 LYS A O 1
ATOM 860 N N . GLU A 1 110 ? -11.898 -12.866 5.886 1.00 90.38 110 GLU A N 1
ATOM 861 C CA . GLU A 1 110 ? -11.575 -13.530 4.631 1.00 90.38 110 GLU A CA 1
ATOM 862 C C . GLU A 1 110 ? -12.703 -13.243 3.643 1.00 90.38 110 GLU A C 1
ATOM 864 O O . GLU A 1 110 ? -13.878 -13.422 3.967 1.00 90.38 110 GLU A O 1
ATOM 869 N N . VAL A 1 111 ? -12.351 -12.748 2.462 1.00 87.69 111 VAL A N 1
ATOM 870 C CA . VAL A 1 111 ? -13.285 -12.432 1.377 1.00 87.69 111 VAL A CA 1
ATOM 871 C C . VAL A 1 111 ? -12.726 -12.964 0.070 1.00 87.69 111 VAL A C 1
ATOM 873 O O . VAL A 1 111 ? -11.518 -12.989 -0.139 1.00 87.69 111 VAL A O 1
ATOM 876 N N . LEU A 1 112 ? -13.619 -13.427 -0.795 1.00 87.69 112 LEU A N 1
ATOM 877 C CA . LEU A 1 112 ? -13.280 -13.945 -2.111 1.00 87.69 112 LEU A CA 1
ATOM 878 C C . LEU A 1 112 ? -13.618 -12.849 -3.123 1.00 87.69 112 LEU A C 1
ATOM 880 O O . LEU A 1 112 ? -14.784 -12.477 -3.248 1.00 87.69 112 LEU A O 1
ATOM 884 N N . VAL A 1 113 ? -12.600 -12.293 -3.773 1.00 82.56 113 VAL A N 1
ATOM 885 C CA . VAL A 1 113 ? -12.722 -11.190 -4.736 1.00 82.56 113 VAL A CA 1
ATOM 886 C C . VAL A 1 113 ? -12.148 -11.692 -6.053 1.00 82.56 113 VAL A C 1
ATOM 888 O O . VAL A 1 113 ? -11.007 -12.137 -6.086 1.00 82.56 113 VAL A O 1
ATOM 891 N N . ASP A 1 114 ? -12.960 -11.708 -7.111 1.00 84.69 114 ASP A N 1
ATOM 892 C CA . ASP A 1 114 ? -12.575 -12.180 -8.452 1.00 84.69 114 ASP A CA 1
ATOM 893 C C . ASP A 1 114 ? -11.930 -13.579 -8.493 1.00 84.69 114 ASP A C 1
ATOM 895 O O . ASP A 1 114 ? -11.016 -13.856 -9.263 1.00 84.69 114 ASP A O 1
ATOM 899 N N . GLY A 1 115 ? -12.418 -14.496 -7.652 1.00 87.75 115 GLY A N 1
ATOM 900 C CA . GLY A 1 115 ? -11.894 -15.865 -7.579 1.00 87.75 115 GLY A CA 1
ATOM 901 C C . GLY A 1 115 ? -10.610 -16.005 -6.754 1.00 87.75 115 GLY A C 1
ATOM 902 O O . GLY A 1 115 ? -10.150 -17.126 -6.540 1.00 87.75 115 GLY A O 1
ATOM 903 N N . GLU A 1 116 ? -10.071 -14.907 -6.225 1.00 83.25 116 GLU A N 1
ATOM 904 C CA . GLU A 1 116 ? -8.918 -14.903 -5.333 1.00 83.25 116 GLU A CA 1
ATOM 905 C C . GLU A 1 116 ? -9.349 -14.749 -3.867 1.00 83.25 116 GLU A C 1
ATOM 907 O O . GLU A 1 116 ? -10.215 -13.942 -3.515 1.00 83.25 116 GLU A O 1
ATOM 912 N N . LYS A 1 117 ? -8.735 -15.533 -2.975 1.00 90.69 117 LYS A N 1
ATOM 913 C CA . LYS A 1 117 ? -8.955 -15.424 -1.530 1.00 90.69 117 LYS A CA 1
ATOM 914 C C . LYS A 1 117 ? -8.119 -14.272 -0.967 1.00 90.69 117 LYS A C 1
ATOM 916 O O . LYS A 1 117 ? -6.908 -14.402 -0.816 1.00 90.69 117 LYS A O 1
ATOM 921 N N . GLN A 1 118 ? -8.775 -13.192 -0.561 1.00 85.62 118 GLN A N 1
ATOM 922 C CA . GLN A 1 118 ? -8.157 -12.073 0.144 1.00 85.62 118 GLN A CA 1
ATOM 923 C C . GLN A 1 118 ? -8.366 -12.195 1.658 1.00 85.62 118 GLN A C 1
ATOM 925 O O . GLN A 1 118 ? -9.468 -12.459 2.144 1.00 85.62 118 GLN A O 1
ATOM 930 N N . ILE A 1 119 ? -7.291 -11.995 2.423 1.00 89.44 119 ILE A N 1
ATOM 931 C CA . ILE A 1 119 ? -7.314 -12.025 3.889 1.00 89.44 119 ILE A CA 1
ATOM 932 C C . ILE A 1 119 ? -6.982 -10.630 4.402 1.00 89.44 119 ILE A C 1
ATOM 934 O O . ILE A 1 119 ? -5.843 -10.179 4.320 1.00 89.44 119 ILE A O 1
ATOM 938 N N . LEU A 1 120 ? -7.975 -9.974 4.988 1.00 88.50 120 LEU A N 1
ATOM 939 C CA . LEU A 1 120 ? -7.826 -8.679 5.635 1.00 88.50 120 LEU A CA 1
ATOM 940 C C . LEU A 1 120 ? -7.573 -8.901 7.117 1.00 88.50 120 LEU A C 1
ATOM 942 O O . LEU A 1 120 ? -8.293 -9.654 7.775 1.00 88.50 120 LEU A O 1
ATOM 946 N N . LYS A 1 121 ? -6.558 -8.231 7.650 1.00 91.31 121 LYS A N 1
ATOM 947 C CA . LYS A 1 121 ? -6.217 -8.260 9.070 1.00 91.31 121 LYS A CA 1
ATOM 948 C C . LYS A 1 121 ? -6.122 -6.830 9.555 1.00 91.31 121 LYS A C 1
ATOM 950 O O . LYS A 1 121 ? -5.454 -6.014 8.931 1.00 91.31 121 LYS A O 1
ATOM 955 N N . VAL A 1 122 ? -6.782 -6.549 10.666 1.00 91.81 122 VAL A N 1
ATOM 956 C CA . VAL A 1 122 ? -6.744 -5.248 11.319 1.00 91.81 122 VAL A CA 1
ATOM 957 C C . VAL A 1 122 ? -6.362 -5.454 12.770 1.00 91.81 122 VAL A C 1
ATOM 959 O O . VAL A 1 122 ? -6.946 -6.269 13.484 1.00 91.81 122 VAL A O 1
ATOM 962 N N . SER A 1 123 ? -5.365 -4.699 13.200 1.00 93.25 123 SER A N 1
ATOM 963 C CA . SER A 1 123 ? -4.882 -4.682 14.570 1.00 93.25 123 SER A CA 1
ATOM 964 C C . SER A 1 123 ? -4.463 -3.274 14.925 1.00 93.25 123 SER A C 1
ATOM 966 O O . SER A 1 123 ? -3.903 -2.581 14.080 1.00 93.25 123 SER A O 1
ATOM 968 N N . GLY A 1 124 ? -4.692 -2.879 16.166 1.00 93.62 124 GLY A N 1
ATOM 969 C CA . GLY A 1 124 ? -4.276 -1.567 16.633 1.00 93.62 124 GLY A CA 1
ATOM 970 C C . GLY A 1 124 ? -4.728 -1.303 18.054 1.00 93.62 124 GLY A C 1
ATOM 971 O O . GLY A 1 124 ? -5.415 -2.122 18.681 1.00 93.62 124 GLY A O 1
ATOM 972 N N . VAL A 1 125 ? -4.329 -0.145 18.558 1.00 94.44 125 VAL A N 1
ATOM 973 C CA . VAL A 1 125 ? -4.778 0.365 19.850 1.00 94.44 125 VAL A CA 1
ATOM 974 C C . VAL A 1 125 ? -5.885 1.383 19.622 1.00 94.44 125 VAL A C 1
ATOM 976 O O . VAL A 1 125 ? -5.749 2.287 18.803 1.00 94.44 125 VAL A O 1
ATOM 979 N N . ILE A 1 126 ? -6.976 1.247 20.370 1.00 94.00 126 ILE A N 1
ATOM 980 C CA . ILE A 1 126 ? -8.120 2.158 20.321 1.00 94.00 126 ILE A CA 1
ATOM 981 C C . ILE A 1 126 ? -8.417 2.719 21.703 1.00 94.00 126 ILE A C 1
ATOM 983 O O . ILE A 1 126 ? -8.112 2.097 22.727 1.00 94.00 126 ILE A O 1
ATOM 987 N N . ARG A 1 127 ? -9.052 3.887 21.741 1.00 93.75 127 ARG A N 1
ATOM 988 C CA . ARG A 1 127 ? -9.436 4.534 22.993 1.00 93.75 127 ARG A CA 1
ATOM 989 C C . ARG A 1 127 ? -10.927 4.303 23.261 1.00 93.75 127 ARG A C 1
ATOM 991 O O . ARG A 1 127 ? -11.717 4.255 22.319 1.00 93.75 127 ARG A O 1
ATOM 998 N N . PRO A 1 128 ? -11.364 4.200 24.528 1.00 90.38 128 PRO A N 1
ATOM 999 C CA . PRO A 1 128 ? -12.763 3.897 24.851 1.00 90.38 128 PRO A CA 1
ATOM 1000 C C . PRO A 1 128 ? -13.776 4.933 24.335 1.00 90.38 128 PRO A C 1
ATOM 1002 O O . PRO A 1 128 ? -14.956 4.622 24.164 1.00 90.38 128 PRO A O 1
ATOM 1005 N N . TYR A 1 129 ? -13.338 6.177 24.123 1.00 90.50 129 TYR A N 1
ATOM 1006 C CA . TYR A 1 129 ? -14.183 7.268 23.638 1.00 90.50 129 TYR A CA 1
ATOM 1007 C C . TYR A 1 129 ? -14.369 7.281 22.117 1.00 90.50 129 TYR A C 1
ATOM 1009 O O . TYR A 1 129 ? -15.349 7.864 21.659 1.00 90.50 129 TYR A O 1
ATOM 1017 N N . ASP A 1 130 ? -13.499 6.603 21.362 1.00 92.06 130 ASP A N 1
ATOM 1018 C CA . ASP A 1 130 ? -13.624 6.452 19.905 1.00 92.06 130 ASP A CA 1
ATOM 1019 C C . ASP A 1 130 ? -14.657 5.369 19.529 1.00 92.06 130 ASP A C 1
ATOM 1021 O O . ASP A 1 130 ? -15.054 5.254 18.370 1.00 92.06 130 ASP A O 1
ATOM 1025 N N . ILE A 1 131 ? -15.112 4.573 20.509 1.00 91.00 131 ILE A N 1
ATOM 1026 C CA . ILE A 1 131 ? -16.152 3.554 20.335 1.00 91.00 131 ILE A CA 1
ATOM 1027 C C . ILE A 1 131 ? -17.535 4.208 20.416 1.00 91.00 131 ILE A C 1
ATOM 1029 O O . ILE A 1 131 ? -17.972 4.701 21.467 1.00 91.00 131 ILE A O 1
ATOM 1033 N N . GLU A 1 132 ? -18.271 4.142 19.312 1.00 92.00 132 GLU A N 1
ATOM 1034 C CA . GLU A 1 132 ? -19.646 4.624 19.243 1.00 92.00 132 GLU A CA 1
ATOM 1035 C C . GLU A 1 132 ? -20.627 3.762 20.065 1.00 92.00 132 GLU A C 1
ATOM 1037 O O . GLU A 1 132 ? -20.322 2.674 20.559 1.00 92.00 132 GLU A O 1
ATOM 1042 N N . ARG A 1 133 ? -21.863 4.247 20.264 1.00 89.19 133 ARG A N 1
ATOM 1043 C CA . ARG A 1 133 ? -22.866 3.545 21.101 1.00 89.19 133 ARG A CA 1
ATOM 1044 C C . ARG A 1 133 ? -23.290 2.180 20.546 1.00 89.19 133 ARG A C 1
ATOM 1046 O O . ARG A 1 133 ? -23.754 1.344 21.319 1.00 89.19 133 ARG A O 1
ATOM 1053 N N . ASN A 1 134 ? -23.138 1.986 19.244 1.00 90.06 134 ASN A N 1
ATOM 1054 C CA . ASN A 1 134 ? -23.394 0.764 18.480 1.00 90.06 134 ASN A CA 1
ATOM 1055 C C . ASN A 1 134 ? -22.154 -0.157 18.381 1.00 90.06 134 ASN A C 1
ATOM 1057 O O . ASN A 1 134 ? -22.176 -1.099 17.596 1.00 90.06 134 ASN A O 1
ATOM 1061 N N . ASN A 1 135 ? -21.089 0.098 19.153 1.00 90.56 135 ASN A N 1
ATOM 1062 C CA . ASN A 1 135 ? -19.817 -0.632 19.095 1.00 90.56 135 ASN A CA 1
ATOM 1063 C C . ASN A 1 135 ? -19.100 -0.526 17.742 1.00 90.56 135 ASN A C 1
ATOM 1065 O O . ASN A 1 135 ? -18.387 -1.456 17.366 1.00 90.56 135 ASN A O 1
ATOM 1069 N N . THR A 1 136 ? -19.275 0.578 17.010 1.00 91.69 136 THR A N 1
ATOM 1070 C CA . THR A 1 136 ? -18.497 0.843 15.795 1.00 91.69 136 THR A CA 1
ATOM 1071 C C . THR A 1 136 ? -17.310 1.757 16.061 1.00 91.69 136 THR A C 1
ATOM 1073 O O . THR A 1 136 ? -17.370 2.630 16.928 1.00 91.69 136 THR A O 1
ATOM 1076 N N . ILE A 1 137 ? -16.249 1.579 15.277 1.00 92.81 137 ILE A N 1
ATOM 1077 C CA . ILE A 1 137 ? -15.090 2.470 15.227 1.00 92.81 137 ILE A CA 1
ATOM 1078 C C . ILE A 1 137 ? -14.601 2.616 13.783 1.00 92.81 137 ILE A C 1
ATOM 1080 O O . ILE A 1 137 ? -14.647 1.662 13.005 1.00 92.81 137 ILE A O 1
ATOM 1084 N N . GLN A 1 138 ? -14.138 3.809 13.411 1.00 92.81 138 GLN A N 1
ATOM 1085 C CA . GLN A 1 138 ? -13.510 4.032 12.106 1.00 92.81 138 GLN A CA 1
ATOM 1086 C C . GLN A 1 138 ? -12.032 3.628 12.136 1.00 92.81 138 GLN A C 1
ATOM 1088 O O . GLN A 1 138 ? -11.341 3.904 13.118 1.00 92.81 138 GLN A O 1
ATOM 1093 N N . SER A 1 139 ? -11.530 3.043 11.044 1.00 90.06 139 SER A N 1
ATOM 1094 C CA . SER A 1 139 ? -10.131 2.602 10.921 1.00 90.06 139 SER A CA 1
ATOM 1095 C C . SER A 1 139 ? -9.115 3.708 11.214 1.00 90.06 139 SER A C 1
ATOM 1097 O O . SER A 1 139 ? -8.065 3.427 11.774 1.00 90.06 139 SER A O 1
ATOM 1099 N N . LYS A 1 140 ? -9.449 4.972 10.924 1.00 89.81 140 LYS A N 1
ATOM 1100 C CA . LYS A 1 140 ? -8.590 6.142 11.184 1.00 89.81 140 LYS A CA 1
ATOM 1101 C C . LYS A 1 140 ? -8.237 6.378 12.660 1.00 89.81 140 LYS A C 1
ATOM 1103 O O . LYS A 1 140 ? -7.337 7.160 12.941 1.00 89.81 140 LYS A O 1
ATOM 1108 N N . PHE A 1 141 ? -8.989 5.785 13.591 1.00 89.44 141 PHE A N 1
ATOM 1109 C CA . PHE A 1 141 ? -8.742 5.906 15.031 1.00 89.44 141 PHE A CA 1
ATOM 1110 C C . PHE A 1 141 ? -7.863 4.780 15.583 1.00 89.44 141 PHE A C 1
ATOM 1112 O O . PHE A 1 141 ? -7.511 4.807 16.761 1.00 89.44 141 PHE A O 1
ATOM 1119 N N . LEU A 1 142 ? -7.520 3.788 14.759 1.00 88.81 142 LEU A N 1
ATOM 1120 C CA . LEU A 1 142 ? -6.555 2.765 15.135 1.00 88.81 142 LEU A CA 1
ATOM 1121 C C . LEU A 1 142 ? -5.147 3.343 14.985 1.00 88.81 142 LEU A C 1
ATOM 1123 O O . LEU A 1 142 ? -4.807 3.883 13.932 1.00 88.81 142 LEU A O 1
ATOM 1127 N N . ALA A 1 143 ? -4.356 3.212 16.047 1.00 80.88 143 ALA A N 1
ATOM 1128 C CA . ALA A 1 143 ? -2.935 3.545 16.082 1.00 80.88 143 ALA A CA 1
ATOM 1129 C C . ALA A 1 143 ? -2.069 2.285 16.189 1.00 80.88 143 ALA A C 1
ATOM 1131 O O . ALA A 1 143 ? -2.535 1.295 16.815 1.00 80.88 143 ALA A O 1
#

Sequence (143 aa):
RRAMKPNDLITIIVSEKASANYSSSKDYKSASGGNSTPPRLTYNGLDERKKQEAQYLDDKNNYNFTKSSNNTNFKGGGSQKKSEDLEIVLSARIIKVLENGNYFIYGNKEVLVDGEKQILKVSGVIRPYDIERNNTIQSKFLA

Organism: Helicobacter pylori (NCBI:txid210)